Protein AF-A0A7S0LJQ3-F1 (afdb_monomer_lite)

Structure (mmCIF, N/CA/C/O backbone):
data_AF-A0A7S0LJQ3-F1
#
_entry.id   AF-A0A7S0LJQ3-F1
#
loop_
_atom_site.group_PDB
_atom_site.id
_atom_site.type_symbol
_atom_site.label_atom_id
_atom_site.label_alt_id
_atom_site.label_comp_id
_atom_site.label_asym_id
_atom_site.label_entity_id
_atom_site.label_seq_id
_atom_site.pdbx_PDB_ins_code
_atom_site.Cartn_x
_atom_site.Cartn_y
_atom_site.Cartn_z
_atom_site.occupancy
_atom_site.B_iso_or_equiv
_atom_site.auth_seq_id
_atom_site.auth_comp_id
_atom_site.auth_asym_id
_atom_site.auth_atom_id
_atom_site.pdbx_PDB_model_num
ATOM 1 N N . ALA A 1 1 ? 7.815 9.352 -5.908 1.00 60.34 1 ALA A N 1
ATOM 2 C CA . ALA A 1 1 ? 7.940 7.993 -5.355 1.00 60.34 1 ALA A CA 1
ATOM 3 C C . ALA A 1 1 ? 6.805 7.740 -4.364 1.00 60.34 1 ALA A C 1
ATOM 5 O O . ALA A 1 1 ? 5.691 7.580 -4.836 1.00 60.34 1 ALA A O 1
ATOM 6 N N . TYR A 1 2 ? 6.994 7.909 -3.046 1.00 64.94 2 TYR A N 1
ATOM 7 C CA . TYR A 1 2 ? 6.037 7.494 -1.996 1.00 64.94 2 TYR A CA 1
ATOM 8 C C . TYR A 1 2 ? 4.533 7.725 -2.264 1.00 64.94 2 TYR A C 1
ATOM 10 O O . TYR A 1 2 ? 3.751 6.790 -2.176 1.00 64.94 2 TYR A O 1
ATOM 18 N N . LEU A 1 3 ? 4.091 8.956 -2.574 1.00 68.38 3 LEU A N 1
ATOM 19 C CA . LEU A 1 3 ? 2.656 9.219 -2.808 1.00 68.38 3 LEU A CA 1
ATOM 20 C C . LEU A 1 3 ? 2.147 8.550 -4.098 1.00 68.38 3 LEU A C 1
ATOM 22 O O . LEU A 1 3 ? 1.015 8.093 -4.122 1.00 68.38 3 LEU A O 1
ATOM 26 N N . ALA A 1 4 ? 2.972 8.494 -5.144 1.00 71.19 4 ALA A N 1
ATOM 27 C CA . ALA A 1 4 ? 2.589 7.896 -6.421 1.00 71.19 4 ALA A CA 1
ATOM 28 C C . ALA A 1 4 ? 2.415 6.378 -6.286 1.00 71.19 4 ALA A C 1
ATOM 30 O O . ALA A 1 4 ? 1.406 5.840 -6.718 1.00 71.19 4 ALA A O 1
ATOM 31 N N . GLU A 1 5 ? 3.345 5.711 -5.603 1.00 72.25 5 GLU A N 1
ATOM 32 C CA . GLU A 1 5 ? 3.251 4.274 -5.314 1.00 72.25 5 GLU A CA 1
ATOM 33 C C . GLU A 1 5 ? 2.071 3.952 -4.393 1.00 72.25 5 GLU A C 1
ATOM 35 O O . GLU A 1 5 ? 1.360 2.977 -4.612 1.00 72.25 5 GLU A O 1
ATOM 40 N N . PHE A 1 6 ? 1.821 4.797 -3.388 1.00 72.88 6 PHE A N 1
ATOM 41 C CA . PHE A 1 6 ? 0.666 4.652 -2.505 1.00 72.88 6 PHE A CA 1
ATOM 42 C C . PHE A 1 6 ? -0.652 4.744 -3.288 1.00 72.88 6 PHE A C 1
ATOM 44 O O . PHE A 1 6 ? -1.538 3.917 -3.102 1.00 72.88 6 PHE A O 1
ATOM 51 N N . VAL A 1 7 ? -0.787 5.737 -4.173 1.00 73.44 7 VAL A N 1
ATOM 52 C CA . VAL A 1 7 ? -1.992 5.911 -5.000 1.00 73.44 7 VAL A CA 1
ATOM 53 C C . VAL A 1 7 ? -2.142 4.767 -6.001 1.00 73.44 7 VAL A C 1
ATOM 55 O O . VAL A 1 7 ? -3.236 4.235 -6.123 1.00 73.44 7 VAL A O 1
ATOM 58 N N . ALA A 1 8 ? -1.054 4.305 -6.620 1.00 74.31 8 ALA A N 1
ATOM 59 C CA . ALA A 1 8 ? -1.096 3.144 -7.508 1.00 74.31 8 ALA A CA 1
ATOM 60 C C . ALA A 1 8 ? -1.611 1.882 -6.790 1.00 74.31 8 ALA A C 1
ATOM 62 O O . ALA A 1 8 ? -2.393 1.118 -7.351 1.00 74.31 8 ALA A O 1
ATOM 63 N N . GLN A 1 9 ? -1.232 1.679 -5.522 1.00 76.50 9 GLN A N 1
ATOM 64 C CA . GLN A 1 9 ? -1.784 0.594 -4.708 1.00 76.50 9 GLN A CA 1
ATOM 65 C C . GLN A 1 9 ? -3.274 0.801 -4.404 1.00 76.50 9 GLN A C 1
ATOM 67 O O . GLN A 1 9 ? -4.026 -0.169 -4.435 1.00 76.50 9 GLN A O 1
ATOM 72 N N . LEU A 1 10 ? -3.724 2.033 -4.138 1.00 71.81 10 LEU A N 1
ATOM 73 C CA . LEU A 1 10 ? -5.153 2.326 -3.957 1.00 71.81 10 LEU A CA 1
ATOM 74 C C . LEU A 1 10 ? -5.965 2.036 -5.223 1.00 71.81 10 LEU A C 1
ATOM 76 O O . LEU A 1 10 ? -7.049 1.472 -5.107 1.00 71.81 10 LEU A O 1
ATOM 80 N N . ASP A 1 11 ? -5.445 2.376 -6.402 1.00 75.94 11 ASP A N 1
ATOM 81 C CA . ASP A 1 11 ? -6.133 2.161 -7.678 1.00 75.94 11 ASP A CA 1
ATOM 82 C C . ASP A 1 11 ? -6.353 0.667 -7.949 1.00 75.94 11 ASP A C 1
ATOM 84 O O . ASP A 1 11 ? -7.466 0.257 -8.274 1.00 75.94 11 ASP A O 1
ATOM 88 N N . VAL A 1 12 ? -5.337 -0.170 -7.701 1.00 75.94 12 VAL A N 1
ATOM 89 C CA . VAL A 1 12 ? -5.467 -1.640 -7.779 1.00 75.94 12 VAL A CA 1
ATOM 90 C C . VAL A 1 12 ? -6.515 -2.162 -6.791 1.00 75.94 12 VAL A C 1
ATOM 92 O O . VAL A 1 12 ? -7.271 -3.080 -7.093 1.00 75.94 12 VAL A O 1
ATOM 95 N N . LEU A 1 13 ? -6.582 -1.580 -5.593 1.00 74.81 13 LEU A N 1
ATOM 96 C CA . LEU A 1 13 ? -7.527 -1.988 -4.550 1.00 74.81 13 LEU A CA 1
ATOM 97 C C . LEU A 1 13 ? -8.948 -1.451 -4.756 1.00 74.81 13 LEU A C 1
ATOM 99 O O . LEU A 1 13 ? -9.882 -1.924 -4.105 1.00 74.81 13 LEU A O 1
ATOM 103 N N . ALA A 1 14 ? -9.118 -0.458 -5.624 1.00 72.56 14 ALA A N 1
ATOM 104 C CA . ALA A 1 14 ? -10.419 0.057 -6.016 1.00 72.56 14 ALA A CA 1
ATOM 105 C C . ALA A 1 14 ? -11.095 -0.825 -7.077 1.00 72.56 14 ALA A C 1
ATOM 107 O O . ALA A 1 14 ? -12.314 -0.734 -7.235 1.00 72.56 14 ALA A O 1
ATOM 108 N N . GLU A 1 15 ? -10.331 -1.678 -7.769 1.00 74.06 15 GLU A N 1
ATOM 109 C CA . GLU A 1 15 ? -10.836 -2.561 -8.817 1.00 74.06 15 GLU A CA 1
ATOM 110 C C . GLU A 1 15 ? -11.833 -3.590 -8.254 1.00 74.06 15 GLU A C 1
ATOM 112 O O . GLU A 1 15 ? -11.593 -4.267 -7.251 1.00 74.06 15 GLU A O 1
ATOM 117 N N . GLU A 1 16 ? -13.006 -3.677 -8.884 1.00 66.12 16 GLU A N 1
ATOM 118 C CA . GLU A 1 16 ? -14.127 -4.482 -8.398 1.00 66.12 16 GLU A CA 1
ATOM 119 C C . GLU A 1 16 ? -14.177 -5.869 -9.057 1.00 66.12 16 GLU A C 1
ATOM 121 O O . GLU A 1 16 ? -13.722 -6.065 -10.180 1.00 66.12 16 GLU A O 1
ATOM 126 N N . GLY A 1 17 ? -14.794 -6.843 -8.375 1.00 77.19 17 GLY A N 1
ATOM 127 C CA . GLY A 1 17 ? -15.073 -8.175 -8.937 1.00 77.19 17 GLY A CA 1
ATOM 128 C C . GLY A 1 17 ? -14.150 -9.304 -8.463 1.00 77.19 17 GLY A C 1
ATOM 129 O O . GLY A 1 17 ? -14.388 -10.462 -8.804 1.00 77.19 17 GLY A O 1
ATOM 130 N N . CYS A 1 18 ? -13.160 -9.001 -7.623 1.00 77.38 18 CYS A N 1
ATOM 131 C CA . CYS A 1 18 ? -12.258 -9.978 -7.012 1.00 77.38 18 CYS A CA 1
ATOM 132 C C . CYS A 1 18 ? -12.416 -9.976 -5.486 1.00 77.38 18 CYS A C 1
ATOM 134 O O . CYS A 1 18 ? -12.460 -8.914 -4.876 1.00 77.38 18 CYS A O 1
ATOM 136 N N . SER A 1 19 ? -12.458 -11.154 -4.847 1.00 82.75 19 SER A N 1
ATOM 137 C CA . SER A 1 19 ? -12.481 -11.249 -3.374 1.00 82.75 19 SER A CA 1
ATOM 138 C C . SER A 1 19 ? -11.112 -11.547 -2.756 1.00 82.75 19 SER A C 1
ATOM 140 O O . SER A 1 19 ? -10.937 -11.428 -1.546 1.00 82.75 19 SER A O 1
ATOM 142 N N . ARG A 1 20 ? -10.116 -11.922 -3.569 1.00 86.44 20 ARG A N 1
ATOM 143 C CA . ARG A 1 20 ? -8.740 -12.191 -3.131 1.00 86.44 20 ARG A CA 1
ATOM 144 C C . ARG A 1 20 ? -7.756 -11.577 -4.105 1.00 86.44 20 ARG A C 1
ATOM 146 O O . ARG A 1 20 ? -7.931 -11.730 -5.312 1.00 86.44 20 ARG A O 1
ATOM 153 N N . ILE A 1 21 ? -6.714 -10.949 -3.578 1.00 84.44 21 ILE A N 1
ATOM 154 C CA . ILE A 1 21 ? -5.729 -10.225 -4.383 1.00 84.44 21 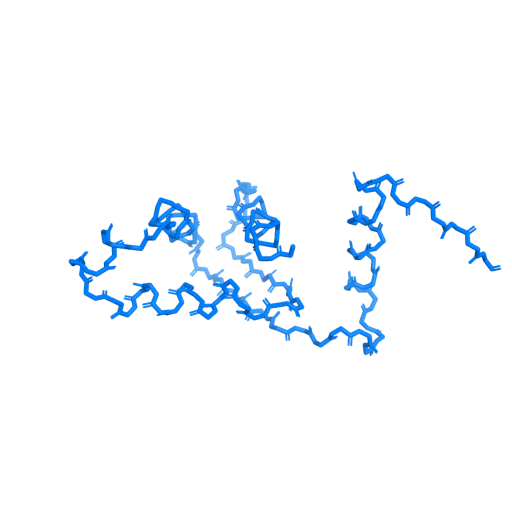ILE A CA 1
ATOM 155 C C . ILE A 1 21 ? -4.303 -10.442 -3.878 1.00 84.44 21 ILE A C 1
ATOM 157 O O . ILE A 1 21 ? -4.058 -10.685 -2.692 1.00 84.44 21 ILE A O 1
ATOM 161 N N . MET A 1 22 ? -3.355 -10.315 -4.802 1.00 85.25 22 MET A N 1
ATOM 162 C CA . MET A 1 22 ? -1.928 -10.245 -4.522 1.00 85.25 22 MET A CA 1
ATOM 163 C C . MET A 1 22 ? -1.374 -8.986 -5.179 1.00 85.25 22 MET A C 1
ATOM 165 O O . MET A 1 22 ? -1.543 -8.802 -6.381 1.00 85.25 22 MET A O 1
ATOM 169 N N . VAL A 1 23 ? -0.712 -8.139 -4.394 1.00 82.75 23 VAL A N 1
ATOM 170 C CA . VAL A 1 23 ? -0.082 -6.908 -4.878 1.00 82.75 23 VAL A CA 1
ATOM 171 C C . VAL A 1 23 ? 1.426 -7.072 -4.761 1.00 82.75 23 VAL A C 1
ATOM 173 O O . VAL A 1 23 ? 1.954 -7.254 -3.662 1.00 82.75 23 VAL A O 1
ATOM 176 N N . LEU A 1 24 ? 2.101 -7.029 -5.906 1.00 82.25 24 LEU A N 1
ATOM 177 C CA . LEU A 1 24 ? 3.557 -6.990 -6.007 1.00 82.25 24 LEU A CA 1
ATOM 178 C C . LEU A 1 24 ? 3.994 -5.524 -5.980 1.00 82.25 24 LEU A C 1
ATOM 180 O O . LEU A 1 24 ? 3.408 -4.704 -6.684 1.00 82.25 24 LEU A O 1
ATOM 184 N N . PHE A 1 25 ? 4.990 -5.190 -5.167 1.00 80.50 25 PHE A N 1
ATOM 185 C CA . PHE A 1 25 ? 5.513 -3.827 -5.073 1.00 80.50 25 PHE A CA 1
ATOM 186 C C . PHE A 1 25 ? 7.019 -3.831 -4.809 1.00 80.50 25 PHE A C 1
ATOM 188 O O . PHE A 1 25 ? 7.541 -4.718 -4.136 1.00 80.50 25 PHE A O 1
ATOM 195 N N . ASP A 1 26 ? 7.707 -2.811 -5.304 1.00 78.06 26 ASP A N 1
ATOM 196 C CA . ASP A 1 26 ? 9.160 -2.647 -5.224 1.00 78.06 26 ASP A CA 1
ATOM 197 C C . ASP A 1 26 ? 9.604 -1.630 -4.160 1.00 78.06 26 ASP A C 1
ATOM 199 O O . ASP A 1 26 ? 10.795 -1.480 -3.888 1.00 78.06 26 ASP A O 1
ATOM 203 N N . CYS A 1 27 ? 8.650 -0.963 -3.508 1.00 81.81 27 CYS A N 1
ATOM 204 C CA . CYS A 1 27 ? 8.920 0.000 -2.453 1.00 81.81 27 CYS A CA 1
ATOM 205 C C . CYS A 1 27 ? 8.163 -0.323 -1.164 1.00 81.81 27 CYS A C 1
ATOM 207 O O . CYS A 1 27 ? 6.933 -0.315 -1.106 1.00 81.81 27 CYS A O 1
ATOM 209 N N . THR A 1 28 ? 8.908 -0.568 -0.084 1.00 83.50 28 THR A N 1
ATOM 210 C CA . THR A 1 28 ? 8.334 -0.924 1.223 1.00 83.50 28 THR A CA 1
ATOM 211 C C . THR A 1 28 ? 7.756 0.265 1.981 1.00 83.50 28 THR A C 1
ATOM 213 O O . THR A 1 28 ? 6.935 0.069 2.876 1.00 83.50 28 THR A O 1
ATOM 216 N N . SER A 1 29 ? 8.140 1.495 1.627 1.00 82.38 29 SER A N 1
ATOM 217 C CA . SER A 1 29 ? 7.814 2.675 2.432 1.00 82.38 29 SER A CA 1
ATOM 218 C C . SER A 1 29 ? 6.305 2.913 2.644 1.00 82.38 29 SER A C 1
ATOM 220 O O . SER A 1 29 ? 5.940 3.226 3.781 1.00 82.38 29 SER A O 1
ATOM 222 N N . PRO A 1 30 ? 5.393 2.703 1.664 1.00 79.00 30 PRO A N 1
ATOM 223 C CA . PRO A 1 30 ? 3.945 2.769 1.898 1.00 79.00 30 PRO A CA 1
ATOM 224 C C . PRO A 1 30 ? 3.461 1.716 2.900 1.00 79.00 30 PRO A C 1
ATOM 226 O O . PRO A 1 30 ? 2.732 2.032 3.840 1.00 79.00 30 PRO A O 1
ATOM 229 N N . VAL A 1 31 ? 3.912 0.470 2.747 1.00 82.75 31 VAL A N 1
ATOM 230 C CA . VAL A 1 31 ? 3.489 -0.657 3.592 1.00 82.75 31 VAL A CA 1
ATOM 231 C C . VAL A 1 31 ? 3.998 -0.495 5.028 1.00 82.75 31 VAL A C 1
ATOM 233 O O . VAL A 1 31 ? 3.267 -0.748 5.988 1.00 82.75 31 VAL A O 1
ATOM 236 N N . GLU A 1 32 ? 5.227 -0.013 5.201 1.00 84.94 32 GLU A N 1
ATOM 237 C CA . GLU A 1 32 ? 5.795 0.309 6.514 1.00 84.94 32 GLU A CA 1
ATOM 238 C C . GLU A 1 32 ? 5.049 1.464 7.197 1.00 84.94 32 GLU A C 1
ATOM 240 O O . GLU A 1 32 ? 4.767 1.402 8.402 1.00 84.94 32 GLU A O 1
ATOM 245 N N . ALA A 1 33 ? 4.676 2.496 6.434 1.00 83.25 33 ALA A N 1
ATOM 246 C CA . ALA A 1 33 ? 3.874 3.605 6.935 1.00 83.25 33 ALA A CA 1
ATOM 247 C C . ALA A 1 33 ? 2.478 3.142 7.378 1.00 83.25 33 ALA A C 1
ATOM 249 O O . ALA A 1 33 ? 2.033 3.518 8.464 1.00 83.25 33 ALA A O 1
ATOM 250 N N . LEU A 1 34 ? 1.828 2.259 6.611 1.00 82.88 34 LEU A N 1
ATOM 251 C CA . LEU A 1 34 ? 0.555 1.645 6.991 1.00 82.88 34 LEU A CA 1
ATOM 252 C C . LEU A 1 34 ? 0.677 0.815 8.269 1.00 82.88 34 LEU A C 1
ATOM 254 O O . LEU A 1 34 ? -0.133 0.974 9.178 1.00 82.88 34 LEU A O 1
ATOM 258 N N . ASN A 1 35 ? 1.697 -0.039 8.378 1.00 84.06 35 ASN A N 1
ATOM 259 C CA . ASN A 1 35 ? 1.920 -0.839 9.583 1.00 84.06 35 ASN A CA 1
ATOM 260 C C . ASN A 1 35 ? 2.130 0.053 10.819 1.00 84.06 35 ASN A C 1
ATOM 262 O O . ASN A 1 35 ? 1.605 -0.232 11.897 1.00 84.06 35 ASN A O 1
ATOM 266 N N . THR A 1 36 ? 2.847 1.168 10.659 1.00 84.50 36 THR A N 1
ATOM 267 C CA . THR A 1 36 ? 3.021 2.167 11.723 1.00 84.50 36 THR A CA 1
ATOM 268 C C . THR A 1 36 ? 1.691 2.826 12.091 1.00 84.50 36 THR A C 1
ATOM 270 O O . THR A 1 36 ? 1.361 2.913 13.272 1.00 84.50 36 THR A O 1
ATOM 273 N N . PHE A 1 37 ? 0.894 3.227 11.097 1.00 83.25 37 PHE A N 1
ATOM 274 C CA . PHE A 1 37 ? -0.418 3.846 11.292 1.00 83.25 37 PHE A CA 1
ATOM 275 C C . PHE A 1 37 ? -1.416 2.912 11.992 1.00 83.25 37 PHE A C 1
ATOM 277 O O . PHE A 1 37 ? -2.090 3.320 12.935 1.00 83.25 37 PHE A O 1
ATOM 284 N N . VAL A 1 38 ? -1.474 1.637 11.595 1.00 82.69 38 VAL A N 1
ATOM 285 C CA . VAL A 1 38 ? -2.343 0.621 12.216 1.00 82.69 38 VAL A CA 1
ATOM 286 C C . VAL A 1 38 ? -1.989 0.408 13.689 1.00 82.69 38 VAL A C 1
ATOM 288 O O . VAL A 1 38 ? -2.881 0.245 14.520 1.00 82.69 38 VAL A O 1
ATOM 291 N N . ARG A 1 39 ? -0.694 0.437 14.023 1.00 84.75 39 ARG A N 1
ATOM 292 C CA . ARG A 1 39 ? -0.196 0.284 15.400 1.00 84.75 39 ARG A CA 1
ATOM 293 C C . ARG A 1 39 ? -0.302 1.562 16.232 1.00 84.75 39 ARG A C 1
ATOM 295 O O . ARG A 1 39 ? -0.178 1.493 17.455 1.00 84.75 39 ARG A O 1
ATOM 302 N N . ALA A 1 40 ? -0.489 2.717 15.600 1.00 81.12 40 ALA A N 1
ATOM 303 C CA . ALA A 1 40 ? -0.597 3.985 16.300 1.00 81.12 40 ALA A CA 1
ATOM 304 C C . ALA A 1 40 ? -1.898 4.050 17.113 1.00 81.12 40 ALA A C 1
ATOM 306 O O . ALA A 1 40 ? -2.950 3.562 16.703 1.00 81.12 40 ALA A O 1
ATOM 307 N N . HIS A 1 41 ? -1.832 4.686 18.282 1.00 75.50 41 HIS A N 1
ATOM 308 C CA . HIS A 1 41 ? -3.031 4.998 19.056 1.00 75.50 41 HIS A CA 1
ATOM 309 C C . HIS A 1 41 ? -3.874 6.041 18.311 1.00 75.50 41 HIS A C 1
ATOM 311 O O . HIS A 1 41 ? -3.303 6.899 17.639 1.00 75.50 41 HIS A O 1
ATOM 317 N N . ASP A 1 42 ? -5.200 6.036 18.464 1.00 73.75 42 ASP A N 1
ATOM 318 C CA . ASP A 1 42 ? -6.090 6.887 17.652 1.00 73.75 42 ASP A CA 1
ATOM 319 C C . ASP A 1 42 ? -5.763 8.385 17.760 1.00 73.75 42 ASP A C 1
ATOM 321 O O . ASP A 1 42 ? -5.797 9.107 16.767 1.00 73.75 42 ASP A O 1
ATOM 325 N N . ARG A 1 43 ? -5.292 8.836 18.931 1.00 69.38 43 ARG A N 1
ATOM 326 C CA . ARG A 1 43 ? -4.803 10.212 19.124 1.00 69.38 43 ARG A CA 1
ATOM 327 C C . ARG A 1 43 ? -3.606 10.577 18.234 1.00 69.38 43 ARG A C 1
ATOM 329 O O . ARG A 1 43 ? -3.451 11.725 17.857 1.00 69.38 43 ARG A O 1
ATOM 336 N N . HIS A 1 44 ? -2.749 9.605 17.927 1.00 66.50 44 HIS A N 1
ATOM 337 C CA . HIS A 1 44 ? -1.564 9.776 17.086 1.00 66.50 44 HIS A CA 1
ATOM 338 C C . HIS A 1 44 ? -1.872 9.556 15.601 1.00 66.50 44 HIS A C 1
ATOM 340 O O . HIS A 1 44 ? -1.097 9.997 14.756 1.00 66.50 44 HIS A O 1
ATOM 346 N N . LYS A 1 45 ? -3.002 8.914 15.276 1.00 69.75 45 LYS A N 1
ATOM 347 C CA . LYS A 1 45 ? -3.511 8.833 13.901 1.00 69.75 45 LYS A CA 1
ATOM 348 C C . LYS A 1 45 ? -4.011 10.192 13.411 1.00 69.75 45 LYS A C 1
ATOM 350 O O . LYS A 1 45 ? -3.716 10.547 12.280 1.00 69.75 45 LYS A O 1
ATOM 355 N N . ALA A 1 46 ? -4.656 10.976 14.278 1.00 67.00 46 ALA A N 1
ATOM 356 C CA . ALA A 1 46 ? -5.107 12.333 13.951 1.00 67.00 46 ALA A CA 1
ATOM 357 C C . ALA A 1 46 ? -3.947 13.305 13.639 1.00 67.00 46 ALA A C 1
ATOM 359 O O . ALA A 1 46 ? -4.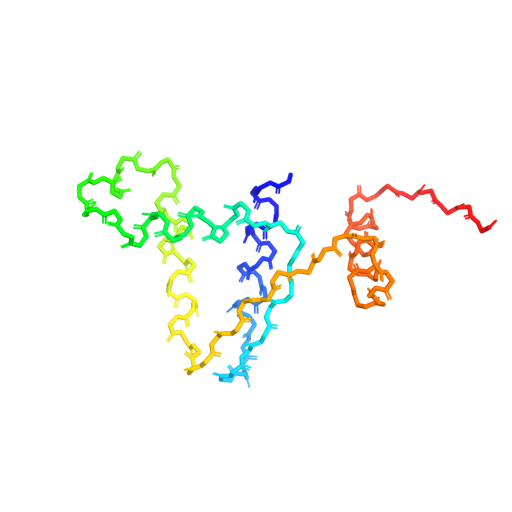093 14.208 12.821 1.00 67.00 46 ALA A O 1
ATOM 360 N N . ASP A 1 47 ? -2.776 13.095 14.251 1.00 68.44 47 ASP A N 1
ATOM 361 C CA . ASP A 1 47 ? -1.563 13.884 13.979 1.00 68.44 47 ASP A CA 1
ATOM 362 C C . ASP A 1 47 ? -0.827 13.434 12.702 1.00 68.44 47 ASP A C 1
ATOM 364 O O . ASP A 1 47 ? 0.116 14.088 12.240 1.00 68.44 47 ASP A O 1
ATOM 368 N N . TYR A 1 48 ? -1.224 12.304 12.109 1.00 69.56 48 TYR A N 1
ATOM 369 C CA . TYR A 1 48 ? -0.605 11.805 10.892 1.00 69.56 48 TYR A CA 1
ATOM 370 C C . TYR A 1 48 ? -1.038 12.675 9.711 1.00 69.56 48 TYR A C 1
ATOM 372 O O . TYR A 1 48 ? -2.195 12.684 9.306 1.00 69.56 48 TYR A O 1
ATOM 380 N N . ARG A 1 49 ? -0.072 13.346 9.071 1.00 63.28 49 ARG A N 1
ATOM 381 C CA . ARG A 1 49 ? -0.270 14.257 7.919 1.00 63.28 49 ARG A CA 1
ATOM 382 C C . ARG A 1 49 ? -1.058 13.662 6.737 1.00 63.28 49 ARG A C 1
ATOM 384 O O . ARG A 1 49 ? -1.368 14.374 5.790 1.00 63.28 49 ARG A O 1
ATOM 391 N N . ARG A 1 50 ? -1.277 12.346 6.730 1.00 67.56 50 ARG A N 1
ATOM 392 C CA . ARG A 1 50 ? -1.928 11.580 5.661 1.00 67.56 50 ARG A CA 1
ATOM 393 C C . ARG A 1 50 ? -2.920 10.553 6.209 1.00 67.56 50 ARG A C 1
ATOM 395 O O . ARG A 1 50 ? -3.095 9.516 5.576 1.00 67.56 50 ARG A O 1
ATOM 402 N N . ASP A 1 51 ? -3.489 10.799 7.388 1.00 73.56 51 ASP A N 1
ATOM 403 C CA . ASP A 1 51 ? -4.590 10.025 7.979 1.00 73.56 51 ASP A CA 1
ATOM 404 C C . ASP A 1 51 ? -5.558 9.523 6.901 1.00 73.56 51 ASP A C 1
ATOM 406 O O . ASP A 1 51 ? -5.666 8.317 6.697 1.00 73.56 51 ASP A O 1
ATOM 410 N N . GLU A 1 52 ? -6.159 10.441 6.141 1.00 79.12 52 GLU A N 1
ATOM 411 C CA . GLU A 1 52 ? -7.235 10.121 5.197 1.00 79.12 52 GLU A CA 1
ATOM 412 C C . GLU A 1 52 ? -6.826 9.079 4.149 1.00 79.12 52 GLU A C 1
ATOM 414 O O . GLU A 1 52 ? -7.615 8.199 3.807 1.00 79.12 52 GLU A O 1
ATOM 419 N N . LEU A 1 53 ? -5.575 9.117 3.678 1.00 79.12 53 LEU A N 1
ATOM 420 C CA . LEU A 1 53 ? -5.056 8.147 2.712 1.00 79.12 53 LEU A CA 1
ATOM 421 C C . LEU A 1 53 ? -4.884 6.760 3.338 1.00 79.12 53 LEU A C 1
ATOM 423 O O . LEU A 1 53 ? -5.252 5.764 2.721 1.00 79.12 53 LEU A O 1
ATOM 427 N N . HIS A 1 54 ? -4.363 6.675 4.564 1.00 82.19 54 HIS A N 1
ATOM 428 C CA . HIS A 1 54 ? -4.207 5.392 5.262 1.00 82.19 54 HIS A CA 1
ATOM 429 C C . HIS A 1 54 ? -5.561 4.820 5.689 1.00 82.19 54 HIS A C 1
ATOM 431 O O . HIS A 1 54 ? -5.790 3.619 5.563 1.00 82.19 54 HIS A O 1
ATOM 437 N N . SER A 1 55 ? -6.475 5.680 6.132 1.00 84.44 55 SER A N 1
ATOM 438 C CA . SER A 1 55 ? -7.858 5.334 6.450 1.00 84.44 55 SER A CA 1
ATOM 439 C C . SER A 1 55 ? -8.586 4.792 5.213 1.00 84.44 55 SER A C 1
ATOM 441 O O . SER A 1 55 ? -9.191 3.723 5.283 1.00 84.44 55 SER A O 1
ATOM 443 N N . THR A 1 56 ? -8.450 5.455 4.059 1.00 85.06 56 THR A N 1
ATOM 444 C CA . THR A 1 56 ? -8.993 4.979 2.771 1.00 85.06 56 THR A CA 1
ATOM 445 C C . THR A 1 56 ? -8.379 3.642 2.370 1.00 85.06 56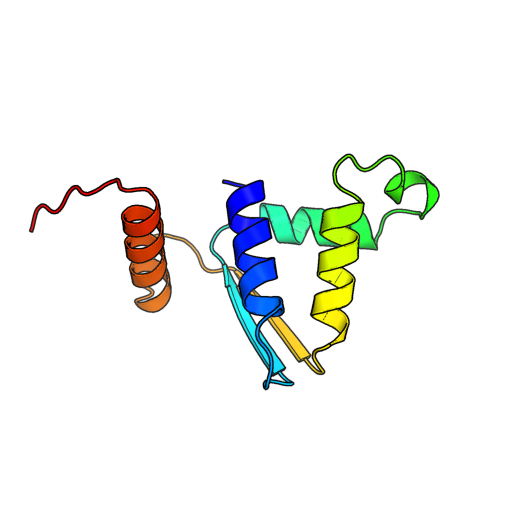 THR A C 1
ATOM 447 O O . THR A 1 56 ? -9.089 2.728 1.958 1.00 85.06 56 THR A O 1
ATOM 450 N N . TRP A 1 57 ? -7.067 3.484 2.549 1.00 86.19 57 TRP A N 1
ATOM 451 C CA . TRP A 1 57 ? -6.387 2.238 2.222 1.00 86.19 57 TRP A CA 1
ATOM 452 C C . TRP A 1 57 ? -6.925 1.059 3.038 1.00 86.19 57 TRP A C 1
ATOM 454 O O . TRP A 1 57 ? -7.269 0.023 2.475 1.00 86.19 57 TRP A O 1
ATOM 464 N N . LEU A 1 58 ? -7.082 1.232 4.353 1.00 85.62 58 LEU A N 1
ATOM 465 C CA . LEU A 1 58 ? -7.668 0.215 5.229 1.00 85.62 58 LEU A CA 1
ATOM 466 C C . LEU A 1 58 ? -9.118 -0.117 4.855 1.00 85.62 58 LEU A C 1
ATOM 468 O O . LEU A 1 58 ? -9.514 -1.280 4.931 1.00 85.62 58 LEU A O 1
ATOM 472 N N . GLN A 1 59 ? -9.900 0.881 4.437 1.00 87.50 59 GLN A N 1
ATOM 473 C CA . GLN A 1 59 ? -11.268 0.669 3.961 1.00 87.50 59 GLN A CA 1
ATOM 474 C C . GLN A 1 59 ? -11.315 -0.128 2.656 1.00 87.50 59 GLN A C 1
ATOM 476 O O . GLN A 1 59 ? -12.171 -0.991 2.514 1.00 87.50 59 GLN A O 1
ATOM 481 N N . LEU A 1 60 ? -10.404 0.118 1.712 1.00 85.50 60 LEU A N 1
ATOM 482 C CA . LEU A 1 60 ? -10.336 -0.668 0.479 1.00 85.50 60 LEU A CA 1
ATOM 483 C C . LEU A 1 60 ? -9.854 -2.095 0.750 1.00 85.50 60 LEU A C 1
ATOM 485 O O . LEU A 1 60 ? -10.442 -3.045 0.245 1.00 85.50 60 LEU A O 1
ATOM 489 N N . LEU A 1 61 ? -8.840 -2.260 1.606 1.00 84.44 61 LEU A N 1
ATOM 490 C CA . LEU A 1 61 ? -8.326 -3.574 1.998 1.00 84.44 61 LEU A CA 1
ATOM 491 C C . LEU A 1 61 ? -9.396 -4.444 2.673 1.00 84.44 61 LEU A C 1
ATOM 493 O O . LEU A 1 61 ? -9.416 -5.651 2.450 1.00 84.44 61 LEU A O 1
ATOM 497 N N . SER A 1 62 ? -10.304 -3.853 3.458 1.00 86.06 62 SER A N 1
ATOM 498 C CA . SER A 1 62 ? -11.368 -4.599 4.148 1.00 86.06 62 SER A CA 1
ATOM 499 C C . SER A 1 62 ? -12.452 -5.153 3.218 1.00 86.06 62 SER A C 1
ATOM 501 O O . SER A 1 62 ? -13.254 -5.980 3.650 1.00 86.06 62 SER A O 1
ATOM 503 N N . ARG A 1 63 ? -12.473 -4.735 1.943 1.00 87.19 63 ARG A N 1
ATOM 504 C CA . ARG A 1 63 ? -13.380 -5.273 0.915 1.00 87.19 63 ARG A CA 1
ATOM 505 C C . ARG A 1 63 ? -12.965 -6.663 0.427 1.00 87.19 63 ARG A C 1
ATOM 507 O O . ARG A 1 63 ? -13.782 -7.348 -0.183 1.00 87.19 63 ARG A O 1
ATOM 514 N N . PHE A 1 64 ? -11.719 -7.067 0.669 1.00 85.31 64 PHE A N 1
ATOM 515 C CA . PHE A 1 64 ? -11.169 -8.343 0.223 1.00 85.31 64 PHE A CA 1
ATOM 516 C C . PHE A 1 64 ? -11.151 -9.362 1.368 1.00 85.31 64 PHE A C 1
ATOM 518 O O . PHE A 1 64 ? -10.804 -9.038 2.502 1.00 85.31 64 PHE A O 1
ATOM 525 N N . ASP A 1 65 ? -11.446 -10.625 1.057 1.00 86.38 65 ASP A N 1
ATOM 526 C CA . ASP A 1 65 ? -11.325 -11.742 2.001 1.00 86.38 65 ASP A CA 1
ATOM 527 C C . ASP A 1 65 ? -9.855 -11.997 2.364 1.00 86.38 65 ASP A C 1
ATOM 529 O O . ASP A 1 65 ? -9.530 -12.402 3.481 1.00 86.38 65 ASP A O 1
ATOM 533 N N . VAL A 1 66 ? -8.964 -11.828 1.379 1.00 85.69 66 VAL A N 1
ATOM 534 C CA . VAL A 1 66 ? -7.526 -12.087 1.501 1.00 85.69 66 VAL A CA 1
ATOM 535 C C . VAL A 1 66 ? -6.745 -11.073 0.673 1.00 85.69 66 VAL A C 1
ATOM 537 O O . VAL A 1 66 ? -6.957 -10.958 -0.535 1.00 85.69 66 VAL A O 1
ATOM 540 N N . VAL A 1 67 ? -5.778 -10.412 1.312 1.00 85.69 67 VAL A N 1
ATOM 541 C CA . VAL A 1 67 ? -4.800 -9.545 0.648 1.00 85.69 67 VAL A CA 1
ATOM 542 C C . VAL A 1 67 ? -3.395 -10.052 0.940 1.00 85.69 67 VAL A C 1
ATOM 544 O O . VAL A 1 67 ? -3.010 -10.189 2.102 1.00 85.69 67 VAL A O 1
ATOM 547 N N . VAL A 1 68 ? -2.619 -10.308 -0.112 1.00 85.56 68 VAL A N 1
ATOM 548 C CA . VAL A 1 68 ? -1.198 -10.657 -0.003 1.00 85.56 68 VAL A CA 1
ATOM 549 C C . VAL A 1 68 ? -0.361 -9.521 -0.577 1.00 85.56 68 VAL A C 1
ATOM 551 O O . VAL A 1 68 ? -0.389 -9.264 -1.776 1.00 85.56 68 VAL A O 1
ATOM 554 N N . LEU A 1 69 ? 0.395 -8.845 0.284 1.00 85.25 69 LEU A N 1
ATOM 555 C CA . LEU A 1 69 ? 1.349 -7.811 -0.108 1.00 85.25 69 LEU A CA 1
ATOM 556 C C . LEU A 1 69 ? 2.734 -8.460 -0.230 1.00 85.25 69 LEU A C 1
ATOM 558 O O . LEU A 1 69 ? 3.278 -8.941 0.765 1.00 85.25 69 LEU A O 1
ATOM 562 N N . VAL A 1 70 ? 3.292 -8.492 -1.441 1.00 85.00 70 VAL A N 1
ATOM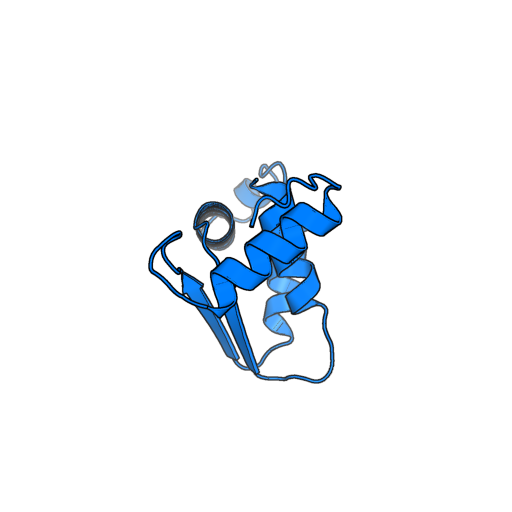 563 C CA . VAL A 1 70 ? 4.585 -9.119 -1.736 1.00 85.00 70 VAL A CA 1
ATOM 564 C C . VAL A 1 70 ? 5.589 -8.061 -2.174 1.00 85.00 70 VAL A C 1
ATOM 566 O O . VAL A 1 70 ? 5.455 -7.463 -3.240 1.00 85.00 70 VAL A O 1
ATOM 569 N N . TYR A 1 71 ? 6.622 -7.870 -1.359 1.00 85.06 71 TYR A N 1
ATOM 570 C CA . TYR A 1 71 ? 7.766 -7.052 -1.736 1.00 85.06 71 TYR A CA 1
ATOM 571 C C . TYR A 1 71 ? 8.649 -7.804 -2.739 1.00 85.06 71 TYR A C 1
ATOM 573 O O . TYR A 1 71 ? 9.052 -8.943 -2.482 1.00 85.06 71 TYR A O 1
ATOM 581 N N . VAL A 1 72 ? 8.961 -7.166 -3.865 1.00 80.25 72 VAL A N 1
ATOM 582 C CA . VAL A 1 72 ? 9.824 -7.697 -4.923 1.00 80.25 72 VAL A CA 1
ATOM 583 C C . VAL A 1 72 ? 11.011 -6.759 -5.097 1.00 80.25 72 VAL A C 1
ATOM 585 O O . VAL A 1 72 ? 10.847 -5.557 -5.251 1.00 80.25 72 VAL A O 1
ATOM 588 N N . TYR A 1 73 ? 12.227 -7.299 -5.080 1.00 72.44 73 TYR A N 1
ATOM 589 C CA . TYR A 1 73 ? 13.420 -6.490 -5.321 1.00 72.44 73 TYR A CA 1
ATOM 590 C C . TYR A 1 73 ? 13.449 -5.986 -6.771 1.00 72.44 73 TYR A C 1
ATOM 592 O O . TYR A 1 73 ? 13.312 -6.783 -7.704 1.00 72.44 73 TYR A O 1
ATOM 600 N N . SER A 1 74 ? 13.691 -4.684 -6.956 1.00 62.38 74 SER A N 1
ATOM 601 C CA . SER A 1 74 ? 13.933 -4.112 -8.288 1.00 62.38 74 SER A CA 1
ATOM 602 C C . SER A 1 74 ? 15.140 -4.784 -8.969 1.00 62.38 74 SER A C 1
ATOM 604 O O . SER A 1 74 ? 16.085 -5.203 -8.294 1.00 62.38 74 SER A O 1
ATOM 606 N N . HIS A 1 75 ? 15.118 -4.868 -10.304 1.00 58.69 75 HIS A N 1
ATOM 607 C CA . HIS A 1 75 ? 16.239 -5.321 -11.148 1.00 58.69 75 HIS A CA 1
ATOM 608 C C . HIS A 1 75 ? 16.727 -6.771 -10.956 1.00 58.69 75 HIS A C 1
ATOM 610 O O . HIS A 1 75 ? 17.898 -7.069 -11.187 1.00 58.69 75 HIS A O 1
A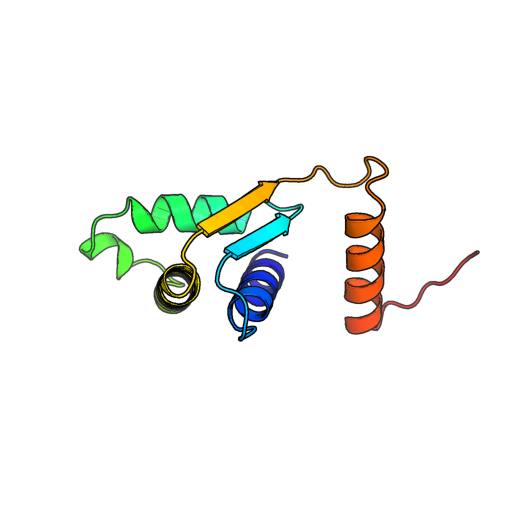TOM 616 N N . MET A 1 76 ? 15.837 -7.696 -10.583 1.00 56.75 76 MET A N 1
ATOM 617 C CA . MET A 1 76 ? 16.171 -9.124 -10.440 1.00 56.75 76 MET A CA 1
ATOM 618 C C . MET A 1 76 ? 15.656 -10.014 -11.591 1.00 56.75 76 MET A C 1
ATOM 620 O O . MET A 1 76 ? 15.672 -11.237 -11.460 1.00 56.75 76 MET A O 1
ATOM 624 N N . GLY A 1 77 ? 15.197 -9.441 -12.713 1.00 55.44 77 GLY A N 1
ATOM 625 C CA . GLY A 1 77 ? 14.684 -10.211 -13.857 1.00 55.44 77 GLY A CA 1
ATOM 626 C C . GLY A 1 77 ? 13.246 -10.716 -13.689 1.00 55.44 77 GLY A C 1
ATOM 627 O O . GLY A 1 77 ? 12.840 -11.682 -14.338 1.00 55.44 77 GLY A O 1
ATOM 628 N N . ALA A 1 78 ? 12.461 -10.104 -12.795 1.00 57.84 78 ALA A N 1
ATOM 629 C CA . ALA A 1 78 ? 11.041 -10.405 -12.651 1.00 57.84 78 ALA A CA 1
ATOM 630 C C . ALA A 1 78 ? 10.251 -9.693 -13.762 1.00 57.84 78 ALA A C 1
ATOM 632 O O . ALA A 1 78 ? 9.904 -8.520 -13.623 1.00 57.84 78 ALA A O 1
ATOM 633 N N . LEU A 1 79 ? 9.945 -10.428 -14.839 1.00 60.22 79 LEU A N 1
ATOM 634 C CA . LEU A 1 79 ? 9.205 -9.947 -16.019 1.00 60.22 79 LEU A CA 1
ATOM 635 C C . LEU A 1 79 ? 7.986 -9.048 -15.700 1.00 60.22 79 LEU A C 1
ATOM 637 O O . LEU A 1 79 ? 7.833 -8.032 -16.373 1.00 60.22 79 LEU A O 1
ATOM 641 N N . PRO A 1 80 ? 7.141 -9.337 -14.683 1.00 63.53 80 PRO 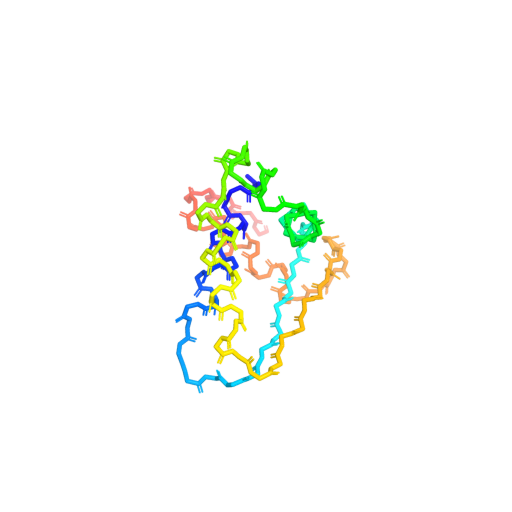A N 1
ATOM 642 C CA . PRO A 1 80 ? 6.005 -8.469 -14.366 1.00 63.53 80 PRO A CA 1
ATOM 643 C C . PRO A 1 80 ? 6.404 -7.095 -13.813 1.00 63.53 80 PRO A C 1
ATOM 645 O O . PRO A 1 80 ? 5.744 -6.110 -14.122 1.00 63.53 80 PRO A O 1
ATOM 648 N N . ASN A 1 81 ? 7.473 -7.009 -13.015 1.00 66.12 81 ASN A N 1
ATOM 649 C CA . ASN A 1 81 ? 7.900 -5.743 -12.411 1.00 66.12 81 ASN A CA 1
ATOM 650 C C . ASN A 1 81 ? 8.507 -4.812 -13.464 1.00 66.12 81 ASN A C 1
ATOM 652 O O . ASN A 1 81 ? 8.169 -3.637 -13.532 1.00 66.12 81 ASN A O 1
ATOM 656 N N . GLU A 1 82 ? 9.350 -5.366 -14.336 1.00 67.56 82 GLU A N 1
ATOM 657 C CA . GLU A 1 82 ? 9.984 -4.608 -15.420 1.00 67.56 82 GLU A CA 1
ATOM 658 C C . GLU A 1 82 ? 8.952 -4.081 -16.430 1.00 67.56 82 GLU A C 1
ATOM 660 O O . GLU A 1 82 ? 9.110 -2.982 -16.956 1.00 67.56 82 GLU A O 1
ATOM 665 N N . TRP A 1 83 ? 7.859 -4.817 -16.667 1.00 68.88 83 TRP A N 1
ATOM 666 C CA . TRP A 1 83 ? 6.737 -4.333 -17.480 1.00 68.88 83 TRP A CA 1
ATOM 667 C C . TRP A 1 83 ? 5.995 -3.163 -16.830 1.00 68.88 83 TRP A C 1
ATOM 669 O O . TRP A 1 83 ? 5.676 -2.192 -17.515 1.00 68.88 83 TRP A O 1
ATOM 679 N N . VAL A 1 84 ? 5.739 -3.224 -15.521 1.00 69.88 84 VAL A N 1
ATOM 680 C CA . VAL A 1 84 ? 5.083 -2.124 -14.795 1.00 69.88 84 VAL A CA 1
ATOM 681 C C . VAL A 1 84 ? 5.963 -0.869 -14.783 1.00 69.88 84 VAL A C 1
ATOM 683 O O . VAL A 1 84 ? 5.440 0.227 -14.973 1.00 69.88 84 VAL A O 1
ATOM 686 N N . ASP A 1 85 ? 7.287 -1.012 -14.677 1.00 70.19 85 ASP A N 1
ATOM 687 C CA . ASP A 1 85 ? 8.227 0.115 -14.772 1.00 70.19 85 ASP A CA 1
ATOM 688 C C . ASP A 1 85 ? 8.171 0.817 -16.135 1.00 70.19 85 ASP A C 1
ATOM 690 O O . ASP A 1 85 ? 8.252 2.047 -16.212 1.00 70.19 85 ASP A O 1
ATOM 694 N N . VAL A 1 86 ? 8.032 0.052 -17.224 1.00 75.31 86 VAL A N 1
ATOM 695 C CA . VAL A 1 86 ? 7.868 0.610 -18.575 1.00 75.31 86 VAL A CA 1
ATOM 696 C C . VAL A 1 86 ? 6.546 1.368 -18.681 1.00 75.31 86 VAL A C 1
ATOM 698 O O . VAL A 1 86 ? 6.555 2.526 -19.094 1.00 75.31 86 VAL A O 1
ATOM 701 N N . LEU A 1 87 ? 5.435 0.776 -18.230 1.00 76.62 87 LEU A N 1
ATOM 702 C CA . LEU A 1 87 ? 4.116 1.421 -18.249 1.00 76.62 87 LEU A CA 1
ATOM 703 C C . LEU A 1 87 ? 4.084 2.707 -17.409 1.00 76.62 87 LEU A C 1
ATOM 705 O O . LEU A 1 87 ? 3.510 3.713 -17.825 1.00 76.62 87 LEU A O 1
ATOM 709 N N . ALA A 1 88 ? 4.731 2.703 -16.243 1.00 72.06 88 ALA A N 1
ATOM 710 C CA . ALA A 1 88 ? 4.830 3.879 -15.388 1.00 72.06 88 ALA A CA 1
ATOM 711 C C . ALA A 1 88 ? 5.634 5.010 -16.057 1.00 72.06 88 ALA A C 1
ATOM 713 O O . ALA A 1 88 ? 5.231 6.173 -15.995 1.00 72.06 88 ALA A O 1
ATOM 714 N N . LYS A 1 89 ? 6.741 4.682 -16.742 1.00 75.69 89 LYS A N 1
ATOM 715 C CA . LYS A 1 89 ? 7.539 5.652 -17.519 1.00 75.69 89 LYS A CA 1
ATOM 716 C C . LYS A 1 89 ? 6.782 6.195 -18.729 1.00 75.69 89 LYS A C 1
ATOM 718 O O . LYS A 1 89 ? 6.850 7.394 -19.000 1.00 75.69 89 LYS A O 1
ATOM 723 N N . GLU A 1 90 ? 6.033 5.342 -19.426 1.00 76.25 90 GLU A N 1
ATOM 724 C CA . GLU A 1 90 ? 5.158 5.746 -20.530 1.00 76.25 90 GLU A CA 1
ATOM 725 C C . GLU A 1 90 ? 4.070 6.718 -20.057 1.00 76.25 90 GLU A C 1
ATOM 727 O O . GLU A 1 90 ? 3.877 7.765 -20.676 1.00 76.25 90 GLU A O 1
ATOM 732 N N . ALA A 1 91 ? 3.421 6.437 -18.922 1.00 73.19 91 ALA A N 1
ATOM 733 C CA . ALA A 1 91 ? 2.411 7.316 -18.330 1.00 73.19 91 ALA A CA 1
ATOM 734 C C . ALA A 1 91 ? 2.973 8.687 -17.902 1.00 73.19 91 ALA A C 1
ATOM 736 O O . ALA A 1 91 ? 2.255 9.687 -17.932 1.00 73.19 91 ALA A O 1
ATOM 737 N N . LEU A 1 92 ? 4.258 8.752 -17.538 1.00 73.69 92 LEU A N 1
ATOM 738 C CA . LEU A 1 92 ? 4.967 9.995 -17.211 1.00 73.69 92 LEU A CA 1
ATOM 739 C C . LEU A 1 92 ? 5.457 10.770 -18.450 1.00 73.69 92 LEU A C 1
ATOM 741 O O . LEU A 1 92 ? 5.932 11.897 -18.311 1.00 73.69 92 LEU A O 1
ATOM 745 N N . GLY A 1 93 ? 5.333 10.206 -19.658 1.00 66.62 93 GLY A N 1
ATOM 746 C CA . GLY A 1 93 ? 5.808 10.825 -20.900 1.00 66.62 93 GLY A CA 1
ATOM 747 C C . GLY A 1 93 ? 7.331 10.799 -21.074 1.00 66.62 93 GLY A C 1
ATOM 748 O O . GLY A 1 93 ? 7.865 11.481 -21.949 1.00 66.62 93 GLY A O 1
ATOM 749 N N . GLU A 1 94 ? 8.052 10.013 -20.270 1.00 58.12 94 GLU A N 1
ATOM 750 C CA . GLU A 1 94 ? 9.506 9.863 -20.356 1.00 58.12 94 GLU A CA 1
ATOM 751 C C . GLU A 1 94 ? 9.872 8.778 -21.377 1.00 58.12 94 GLU A C 1
ATOM 753 O O . GLU A 1 94 ? 10.364 7.699 -21.053 1.00 58.12 94 GLU A O 1
ATOM 758 N N . THR A 1 95 ? 9.623 9.050 -22.658 1.00 44.53 95 THR A N 1
ATOM 759 C CA . THR A 1 95 ? 10.060 8.154 -23.730 1.00 44.53 95 THR A CA 1
ATOM 760 C C . THR A 1 95 ? 11.549 8.359 -24.007 1.00 44.53 95 THR A C 1
ATOM 762 O O . THR A 1 95 ? 11.949 9.301 -24.690 1.00 44.53 95 THR A O 1
ATOM 765 N N . LYS A 1 96 ? 12.389 7.433 -23.543 1.00 44.34 96 LYS A N 1
ATOM 766 C CA . LYS A 1 96 ? 13.629 7.092 -24.251 1.00 44.34 96 LYS A CA 1
ATOM 767 C C . LYS A 1 96 ? 13.615 5.611 -24.582 1.00 44.34 96 LYS A C 1
ATOM 769 O O . LYS A 1 96 ? 13.998 4.773 -23.774 1.00 44.34 96 LYS A O 1
ATOM 774 N N . VAL A 1 97 ? 13.142 5.325 -25.789 1.00 48.03 97 VAL A N 1
ATOM 775 C CA . VAL A 1 97 ? 13.364 4.049 -26.461 1.00 48.03 97 VAL A CA 1
ATOM 776 C C . VAL A 1 97 ? 14.743 4.133 -27.107 1.00 48.03 97 VAL A C 1
ATOM 778 O O . VAL A 1 97 ? 14.914 4.846 -28.092 1.00 48.03 97 VAL A O 1
ATOM 781 N N . GLU A 1 98 ? 15.716 3.416 -26.561 1.00 43.97 98 GLU A N 1
ATOM 782 C CA . GLU A 1 98 ? 16.850 2.926 -27.345 1.00 43.97 98 GLU A CA 1
ATOM 783 C C . GLU A 1 98 ? 16.838 1.400 -27.221 1.00 43.97 98 GLU A C 1
ATOM 785 O O . GLU A 1 98 ? 16.912 0.863 -26.115 1.00 43.97 98 GLU A O 1
ATOM 790 N N . ILE A 1 99 ? 16.620 0.748 -28.369 1.00 43.31 99 ILE A N 1
ATOM 791 C CA . ILE A 1 99 ? 16.746 -0.701 -28.583 1.00 43.31 99 ILE A CA 1
ATOM 792 C C . ILE A 1 99 ? 18.232 -1.040 -28.675 1.00 43.31 99 ILE A C 1
ATOM 794 O O . ILE A 1 99 ? 18.937 -0.300 -29.399 1.00 43.31 99 ILE A O 1
#

pLDDT: mean 74.4, std 10.72, range [43.31, 87.5]

Organism: NCBI:txid221442

InterPro domains:
  IPR012337 Ribonuclease H-like superfamily [SSF53098] (4-93)
  IPR036397 Ribonuclease H superfamily [G3DSA:3.30.420.10] (2-98)

Secondary structure (DSSP, 8-state):
-HHHHHHHHHHHHH--S-SEEEEEES--HHHHHHHHHHHS-HHHHTT-TTHHHHHHHHHHHTTSSEEEEEE--TTS--HHHHHHHHHHHHHTT------

Foldseek 3Di:
DQVVQLVVLLVVLVDDDAQEDEDEDADCVNVVVLVVLVPDDPVVLVVPPPSVSSVSVVVSVVSHPYYHYHHDHPPPPPVVVVVVVVVVCVVVVNDDDDD

Sequence (99 aa):
AYLAEFVAQLDVLAEEGCSRIMVLFDCTSPVEALNTFVRAHDRHKADYRRDELHSTWLQLLSRFDVVVLVYVYSHMGALPNEWVDVLAKEALGETKVEI

Radius of gyration: 15.39 Å; chains: 1; bounding box: 32×26×48 Å